Protein AF-A0A2M7DTD2-F1 (afdb_monomer_lite)

Structure (mmCIF, N/CA/C/O backbone):
data_AF-A0A2M7DTD2-F1
#
_entry.id   AF-A0A2M7DTD2-F1
#
loop_
_atom_site.group_PDB
_atom_site.id
_atom_site.type_symbol
_atom_site.label_atom_id
_atom_site.label_alt_id
_atom_site.label_comp_id
_atom_site.label_asym_id
_atom_site.label_entity_id
_atom_site.label_seq_id
_atom_site.pdbx_PDB_ins_code
_atom_site.Cartn_x
_atom_site.Cartn_y
_atom_site.Cartn_z
_atom_site.occupancy
_atom_site.B_iso_or_equiv
_atom_site.auth_seq_id
_atom_site.auth_comp_id
_atom_site.auth_asym_id
_atom_site.auth_atom_id
_atom_site.pdbx_PDB_model_num
ATOM 1 N N . MET A 1 1 ? -2.330 -11.852 -4.497 1.00 64.62 1 MET A N 1
ATOM 2 C CA . MET A 1 1 ? -2.317 -12.239 -3.067 1.00 64.62 1 MET A CA 1
ATOM 3 C C . MET A 1 1 ? -1.844 -11.031 -2.268 1.00 64.62 1 MET A C 1
ATOM 5 O O . MET A 1 1 ? -0.895 -10.398 -2.709 1.00 64.62 1 MET A O 1
ATOM 9 N N . PHE A 1 2 ? -2.504 -10.678 -1.160 1.00 90.44 2 PHE A N 1
ATOM 10 C CA . PHE A 1 2 ? -2.184 -9.483 -0.362 1.00 90.44 2 PHE A CA 1
ATOM 11 C C . PHE A 1 2 ? -1.412 -9.842 0.912 1.00 90.44 2 PHE A C 1
ATOM 13 O O . PHE A 1 2 ? -1.916 -9.774 2.029 1.00 90.44 2 PHE A O 1
ATOM 20 N N . GLN A 1 3 ? -0.159 -10.248 0.731 1.00 93.56 3 GLN A N 1
ATOM 21 C CA . GLN A 1 3 ? 0.717 -10.748 1.789 1.00 93.56 3 GLN A CA 1
ATOM 22 C C . GLN A 1 3 ? 1.024 -9.712 2.876 1.00 93.56 3 GLN A C 1
ATOM 24 O O . GLN A 1 3 ? 1.268 -10.083 4.020 1.00 93.56 3 GLN A O 1
ATOM 29 N N . ARG A 1 4 ? 0.984 -8.410 2.556 1.00 94.69 4 ARG A N 1
ATOM 30 C CA . ARG A 1 4 ? 1.264 -7.373 3.561 1.00 94.69 4 ARG A CA 1
ATOM 31 C C . ARG A 1 4 ? 0.236 -7.363 4.694 1.00 94.69 4 ARG A C 1
ATOM 33 O O . ARG A 1 4 ? 0.595 -7.022 5.811 1.00 94.69 4 ARG A O 1
ATOM 40 N N . ARG A 1 5 ? -0.997 -7.826 4.459 1.00 96.25 5 ARG A N 1
ATOM 41 C CA . ARG A 1 5 ? -2.031 -7.922 5.503 1.00 96.25 5 ARG A CA 1
ATOM 42 C C . ARG A 1 5 ? -1.667 -8.876 6.647 1.00 96.25 5 ARG A C 1
ATOM 44 O O . ARG A 1 5 ? -2.184 -8.721 7.744 1.00 96.25 5 ARG A O 1
ATOM 51 N N . VAL A 1 6 ? -0.791 -9.857 6.403 1.00 95.50 6 VAL A N 1
ATOM 52 C CA . VAL A 1 6 ? -0.380 -10.851 7.416 1.00 95.50 6 VAL A CA 1
ATOM 53 C C . VAL A 1 6 ? 1.009 -10.593 8.000 1.00 95.50 6 VAL A C 1
ATOM 55 O O . VAL A 1 6 ? 1.436 -11.306 8.903 1.00 95.50 6 VAL A O 1
ATOM 58 N N . THR A 1 7 ? 1.732 -9.586 7.507 1.00 96.69 7 THR A N 1
ATOM 59 C CA . THR A 1 7 ? 3.011 -9.182 8.108 1.00 96.69 7 THR A CA 1
ATOM 60 C C . THR A 1 7 ? 2.774 -8.352 9.367 1.00 96.69 7 THR A C 1
ATOM 62 O O . THR A 1 7 ? 1.924 -7.462 9.360 1.00 96.69 7 THR A O 1
ATOM 65 N N . GLU A 1 8 ? 3.537 -8.644 10.426 1.00 97.12 8 GLU A N 1
ATOM 66 C CA . GLU A 1 8 ? 3.277 -8.190 11.803 1.00 97.12 8 GLU A CA 1
ATOM 67 C C . GLU A 1 8 ? 2.927 -6.696 11.925 1.00 97.12 8 GLU A C 1
ATOM 69 O O . GLU A 1 8 ? 1.851 -6.420 12.452 1.00 97.12 8 GLU A O 1
ATOM 74 N N . PRO A 1 9 ? 3.681 -5.736 11.348 1.00 96.19 9 PRO A N 1
ATOM 75 C CA . PRO A 1 9 ? 3.379 -4.320 11.562 1.00 96.19 9 PRO A CA 1
ATOM 76 C C . PRO A 1 9 ? 1.992 -3.920 11.049 1.00 96.19 9 PRO A C 1
ATOM 78 O O . PRO A 1 9 ? 1.286 -3.123 11.663 1.00 96.19 9 PRO A O 1
ATOM 81 N N . PHE A 1 10 ? 1.576 -4.492 9.919 1.00 97.25 10 PHE A N 1
ATOM 82 C CA . PHE A 1 10 ? 0.300 -4.169 9.291 1.00 97.25 10 PHE A CA 1
ATOM 83 C C . PHE A 1 10 ? -0.867 -4.910 9.957 1.00 97.25 10 PHE A C 1
ATOM 85 O O . PHE A 1 10 ? -1.938 -4.340 10.168 1.00 97.25 10 PHE A O 1
ATOM 92 N N . ALA A 1 11 ? -0.650 -6.165 10.353 1.00 97.56 11 ALA A N 1
ATOM 93 C CA . ALA A 1 11 ? -1.631 -6.928 11.118 1.00 97.56 11 ALA A CA 1
ATOM 94 C C . ALA A 1 11 ? -1.908 -6.278 12.487 1.00 97.56 11 ALA A C 1
ATOM 96 O O . ALA A 1 11 ? -3.061 -6.203 12.914 1.00 97.56 11 ALA A O 1
ATOM 97 N N . THR A 1 12 ? -0.871 -5.748 13.142 1.00 97.94 12 THR A N 1
ATOM 98 C CA . THR A 1 12 ? -0.989 -5.032 14.417 1.00 97.94 12 THR A CA 1
ATOM 99 C C . THR A 1 12 ? -1.829 -3.763 14.272 1.00 97.94 12 THR A C 1
ATOM 101 O O . THR A 1 12 ? -2.766 -3.573 15.045 1.00 97.94 12 THR A O 1
ATOM 104 N N . VAL A 1 13 ? -1.590 -2.940 13.241 1.00 96.75 13 VAL A N 1
ATOM 105 C CA . VAL A 1 13 ? -2.435 -1.760 12.961 1.00 96.75 13 VAL A CA 1
ATOM 106 C C . VAL A 1 13 ? -3.891 -2.163 12.735 1.00 96.75 13 VAL A C 1
ATOM 108 O O . VAL A 1 13 ? -4.787 -1.555 13.320 1.00 96.75 13 VAL A O 1
ATOM 111 N N . LYS A 1 14 ? -4.145 -3.213 11.942 1.00 97.19 14 LYS A N 1
ATOM 112 C CA . LYS A 1 14 ? -5.515 -3.692 11.722 1.00 97.19 14 LYS A CA 1
ATOM 113 C C . LYS A 1 14 ? -6.199 -4.104 13.023 1.00 97.19 14 LYS A C 1
ATOM 115 O O . LYS A 1 14 ? -7.351 -3.748 13.229 1.00 97.19 14 LYS A O 1
ATOM 120 N N . LYS A 1 15 ? -5.498 -4.816 13.906 1.00 97.94 15 LYS A N 1
ATOM 121 C CA . LYS A 1 15 ? -6.050 -5.240 15.196 1.00 97.94 15 LYS A CA 1
ATOM 122 C C . LYS A 1 15 ? -6.457 -4.043 16.060 1.00 97.94 15 LYS A C 1
ATOM 124 O O . LYS A 1 15 ? -7.551 -4.052 16.612 1.00 97.94 15 LYS A O 1
ATOM 129 N N . LEU A 1 16 ? -5.615 -3.011 16.137 1.00 97.81 16 LEU A N 1
ATOM 130 C CA . LEU A 1 16 ? -5.929 -1.780 16.876 1.00 97.81 16 LEU A CA 1
ATOM 131 C C . LEU A 1 16 ? -7.157 -1.063 16.292 1.00 97.81 16 LEU A C 1
ATOM 133 O O . LEU A 1 16 ? -7.995 -0.558 17.038 1.00 97.81 16 LEU A O 1
ATOM 137 N N . LEU A 1 17 ? -7.283 -1.042 14.961 1.00 96.62 17 LEU A N 1
ATOM 138 C CA . LEU A 1 17 ? -8.457 -0.505 14.269 1.00 96.62 17 LEU A CA 1
ATOM 139 C C . LEU A 1 17 ? -9.726 -1.293 14.593 1.00 96.62 17 LEU A C 1
ATOM 141 O O . LEU A 1 17 ? -10.736 -0.701 14.965 1.00 96.62 17 LEU A O 1
ATOM 145 N N . ASP A 1 18 ? -9.666 -2.619 14.481 1.00 95.81 18 ASP A N 1
ATOM 146 C CA . ASP A 1 18 ? -10.813 -3.503 14.701 1.00 95.81 18 ASP A CA 1
ATOM 147 C C . ASP A 1 18 ? -11.275 -3.494 16.166 1.00 95.81 18 ASP A C 1
ATOM 149 O O . ASP A 1 18 ? -12.467 -3.616 16.441 1.00 95.81 18 ASP A O 1
ATOM 153 N N . ASN A 1 19 ? -10.350 -3.271 17.102 1.00 97.94 19 ASN A N 1
ATOM 154 C CA . ASN A 1 19 ? -10.647 -3.086 18.522 1.00 97.94 19 ASN A CA 1
ATOM 155 C C . ASN A 1 19 ? -11.174 -1.678 18.866 1.00 97.94 19 ASN A C 1
ATOM 157 O O . ASN A 1 19 ? -11.531 -1.425 20.016 1.00 97.94 19 ASN A O 1
ATOM 161 N N . GLY A 1 20 ? -11.208 -0.745 17.907 1.00 96.88 20 GLY A N 1
ATOM 162 C CA . GLY A 1 20 ? -11.652 0.636 18.121 1.00 96.88 20 GLY A CA 1
ATOM 163 C C . GLY A 1 20 ? -10.656 1.522 18.878 1.00 96.88 20 GLY A C 1
ATOM 164 O O . GLY A 1 20 ? -11.001 2.638 19.263 1.00 96.88 20 GLY A O 1
ATOM 165 N N . GLU A 1 21 ? -9.416 1.068 19.071 1.00 98.00 21 GLU A N 1
ATOM 166 C CA . GLU A 1 21 ? -8.402 1.749 19.891 1.00 98.00 21 GLU A CA 1
ATOM 167 C C . GLU A 1 21 ? -7.894 3.050 19.249 1.00 98.00 21 GLU A C 1
ATOM 169 O O . GLU A 1 21 ? -7.436 3.953 19.945 1.00 98.00 21 GLU A O 1
ATOM 174 N N . LEU A 1 22 ? -8.013 3.175 17.923 1.00 94.50 22 LEU A N 1
ATOM 175 C CA . LEU A 1 22 ? -7.640 4.383 17.173 1.00 94.50 22 LEU A CA 1
ATOM 176 C C . LEU A 1 22 ? -8.818 5.349 16.949 1.00 94.50 22 LEU A C 1
ATOM 178 O O . LEU A 1 22 ? -8.645 6.406 16.342 1.00 94.50 22 LEU A O 1
ATOM 182 N N . GLY A 1 23 ? -10.013 5.009 17.442 1.00 94.62 23 GLY A N 1
ATOM 183 C CA . GLY A 1 23 ? -11.218 5.817 17.278 1.00 94.62 23 GLY A CA 1
ATOM 184 C C . GLY A 1 23 ? -11.702 5.917 15.827 1.00 94.62 23 GLY A C 1
ATOM 185 O O . GLY A 1 23 ? -11.500 5.023 15.006 1.00 94.62 23 GLY A O 1
ATOM 186 N N . LYS A 1 24 ? -12.398 7.015 15.511 1.00 93.81 24 LYS A N 1
ATOM 187 C CA . LYS A 1 24 ? -12.947 7.251 14.171 1.00 93.81 24 LYS A CA 1
ATOM 188 C C . LYS A 1 24 ? -11.860 7.772 13.232 1.00 93.81 24 LYS A C 1
ATOM 190 O O . LYS A 1 24 ? -11.355 8.876 13.421 1.00 93.81 24 LYS A O 1
ATOM 195 N N . LEU A 1 25 ? -11.584 7.021 12.171 1.00 93.50 25 LEU A N 1
ATOM 196 C CA . LEU A 1 25 ? -10.720 7.476 11.085 1.00 93.50 25 LEU A CA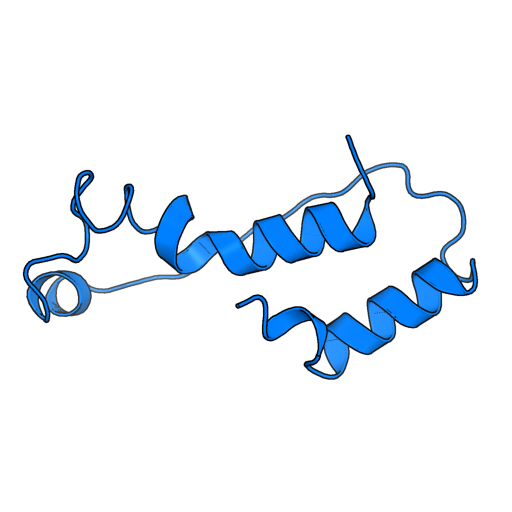 1
ATOM 197 C C . LEU A 1 25 ? -11.375 8.627 10.315 1.00 93.50 25 LEU A C 1
ATOM 199 O O . LEU A 1 25 ? -12.564 8.584 9.997 1.00 93.50 25 LEU A O 1
ATOM 203 N N . ILE A 1 26 ? -10.581 9.654 10.018 1.00 94.44 26 ILE A N 1
ATOM 204 C CA . ILE A 1 26 ? -11.023 10.866 9.309 1.00 94.44 26 ILE A CA 1
ATOM 205 C C . ILE A 1 26 ? -10.311 11.068 7.970 1.00 94.44 26 ILE A C 1
ATOM 207 O O . ILE A 1 26 ? -10.867 11.697 7.076 1.00 94.44 26 ILE A O 1
ATOM 211 N N . LEU A 1 27 ? -9.095 10.539 7.826 1.00 94.62 27 LEU A N 1
ATOM 212 C CA . LEU A 1 27 ? -8.261 10.673 6.638 1.00 94.62 27 LEU A CA 1
ATOM 213 C C . LEU A 1 27 ? -7.311 9.479 6.559 1.00 94.62 27 LEU A C 1
ATOM 215 O O . LEU A 1 27 ? -6.735 9.082 7.571 1.00 94.62 27 LEU A O 1
ATOM 219 N N . GLY A 1 28 ? -7.133 8.946 5.354 1.00 93.88 28 GLY A N 1
ATOM 220 C CA . GLY A 1 28 ? -6.087 7.986 5.034 1.00 93.88 28 GLY A CA 1
ATOM 221 C C . GLY A 1 28 ? -5.227 8.552 3.915 1.00 93.88 28 GLY A C 1
ATOM 222 O O . GLY A 1 28 ? -5.755 8.909 2.865 1.00 93.88 28 GLY A O 1
ATOM 223 N N . ASP A 1 29 ? -3.922 8.637 4.147 1.00 95.19 29 ASP A N 1
ATOM 224 C CA . ASP A 1 29 ? -2.942 9.067 3.153 1.00 95.19 29 ASP A CA 1
ATOM 225 C C . ASP A 1 29 ? -1.876 7.987 2.972 1.00 95.19 29 ASP A C 1
ATOM 227 O O . ASP A 1 29 ? 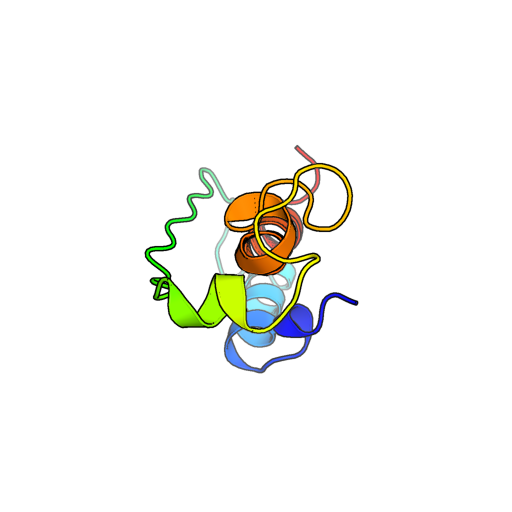-1.523 7.265 3.910 1.00 95.19 29 ASP A O 1
ATOM 231 N N . LEU A 1 30 ? -1.375 7.865 1.747 1.00 93.50 30 LEU A N 1
ATOM 232 C CA . LEU A 1 30 ? -0.346 6.904 1.394 1.00 93.50 30 LEU A CA 1
ATOM 233 C C . LEU A 1 30 ? 0.703 7.572 0.520 1.00 93.50 30 LEU A C 1
ATOM 235 O O . LEU A 1 30 ? 0.417 8.040 -0.580 1.00 93.50 30 LEU A O 1
ATOM 239 N N . TYR A 1 31 ? 1.955 7.470 0.956 1.00 94.81 31 TYR A N 1
ATOM 240 C CA . TYR A 1 31 ? 3.084 7.989 0.208 1.00 94.81 31 TYR A CA 1
ATOM 241 C C . TYR A 1 31 ? 4.193 6.948 0.058 1.00 94.81 31 TYR A C 1
ATOM 243 O O . TYR A 1 31 ? 4.714 6.415 1.038 1.00 94.81 31 TYR A O 1
ATOM 251 N N . MET A 1 32 ? 4.573 6.659 -1.187 1.00 92.50 32 MET A N 1
ATOM 252 C CA . MET A 1 32 ? 5.647 5.724 -1.522 1.00 92.50 32 MET A CA 1
ATOM 253 C C . MET A 1 32 ? 6.628 6.348 -2.505 1.00 92.50 32 MET A C 1
ATOM 255 O O . MET A 1 32 ? 6.248 6.820 -3.570 1.00 92.50 32 MET A O 1
ATOM 259 N N . LYS A 1 33 ? 7.914 6.261 -2.163 1.00 92.38 33 LYS A N 1
ATOM 260 C CA . LYS A 1 33 ? 9.045 6.730 -2.975 1.00 92.38 33 LYS A CA 1
ATOM 261 C C . LYS A 1 33 ? 9.953 5.571 -3.376 1.00 92.38 33 LYS A C 1
ATOM 263 O O . LYS A 1 33 ? 11.165 5.619 -3.184 1.00 92.38 33 LYS A O 1
ATOM 268 N N . TYR A 1 34 ? 9.366 4.474 -3.842 1.00 91.56 34 TYR A N 1
ATOM 269 C CA . TYR A 1 34 ? 10.172 3.349 -4.301 1.00 91.56 34 TYR A CA 1
ATOM 270 C C . TYR A 1 34 ? 10.888 3.722 -5.592 1.00 91.56 34 TYR A C 1
ATOM 272 O O . TYR A 1 34 ? 10.264 4.115 -6.571 1.00 91.56 34 TYR A O 1
ATOM 280 N N . TYR A 1 35 ? 12.208 3.579 -5.571 1.00 93.75 35 TYR A N 1
ATOM 281 C CA . TYR A 1 35 ? 13.047 3.717 -6.747 1.00 93.75 35 TYR A CA 1
ATOM 282 C C . TYR A 1 35 ? 13.303 2.346 -7.376 1.00 93.75 35 TYR A C 1
ATOM 284 O O . TYR A 1 35 ? 13.467 1.335 -6.678 1.00 93.75 35 TYR A O 1
ATOM 292 N N . ARG A 1 36 ? 13.354 2.328 -8.704 1.00 93.94 36 ARG A N 1
ATOM 293 C CA . ARG A 1 36 ? 13.805 1.208 -9.527 1.00 93.94 36 ARG A CA 1
ATOM 294 C C . ARG A 1 36 ? 14.725 1.776 -10.599 1.00 93.94 36 ARG A C 1
ATOM 296 O O . ARG A 1 36 ? 14.400 2.806 -11.185 1.00 93.94 36 ARG A O 1
ATOM 303 N N . SER A 1 37 ? 15.871 1.136 -10.803 1.00 96.25 37 SER A N 1
ATOM 304 C CA . SER A 1 37 ? 16.825 1.543 -11.835 1.00 96.25 37 SER A CA 1
ATOM 305 C C . SER A 1 37 ? 16.351 1.114 -13.224 1.00 96.25 37 SER A C 1
ATOM 307 O O . SER A 1 37 ? 15.398 0.345 -13.339 1.00 96.25 37 SER A O 1
ATOM 309 N N 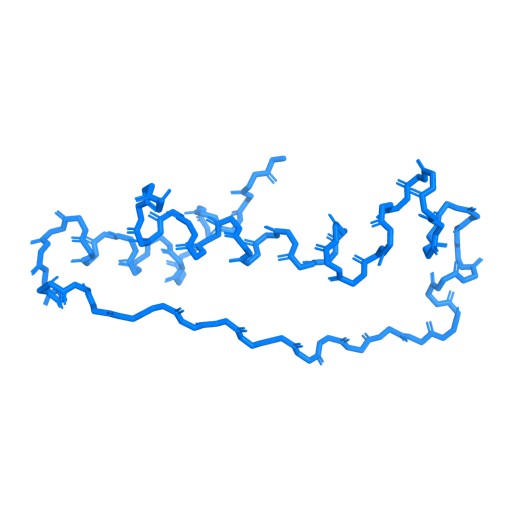. GLN A 1 38 ? 17.022 1.570 -14.283 1.00 95.50 38 GLN A N 1
ATOM 310 C CA . GLN A 1 38 ? 16.684 1.146 -15.643 1.00 95.50 38 GLN A CA 1
ATOM 311 C C . GLN A 1 38 ? 16.888 -0.367 -15.830 1.00 95.50 38 GLN A C 1
ATOM 313 O O . GLN A 1 38 ? 16.027 -1.043 -16.385 1.00 95.50 38 GLN A O 1
ATOM 318 N N . GLU A 1 39 ? 17.954 -0.925 -15.252 1.00 97.62 39 GLU A N 1
ATOM 319 C CA . GLU A 1 39 ? 18.267 -2.356 -15.329 1.00 97.62 39 GLU A CA 1
ATOM 320 C C . GLU A 1 39 ? 17.149 -3.227 -14.741 1.00 97.62 39 GLU A C 1
ATOM 322 O O . GLU A 1 39 ? 16.932 -4.352 -15.188 1.00 97.62 39 GLU A O 1
ATOM 327 N N . TYR A 1 40 ? 16.403 -2.716 -13.753 1.00 95.44 40 TYR A N 1
ATOM 328 C CA . TYR A 1 40 ? 15.224 -3.404 -13.232 1.00 95.44 40 TYR A CA 1
ATOM 329 C C . TYR A 1 40 ? 14.168 -3.608 -14.318 1.00 95.44 40 TYR A C 1
ATOM 331 O O . TYR A 1 40 ? 13.638 -4.712 -14.438 1.00 95.44 40 TYR A O 1
ATOM 339 N N . TYR A 1 41 ? 13.871 -2.577 -15.109 1.00 94.25 41 TYR A N 1
ATOM 340 C CA . TYR A 1 41 ? 12.889 -2.660 -16.191 1.00 94.25 41 TYR A CA 1
ATOM 341 C C . TYR A 1 41 ? 13.406 -3.529 -17.337 1.00 94.25 41 TYR A C 1
ATOM 343 O O . TYR A 1 41 ? 12.669 -4.365 -17.855 1.00 94.25 41 TYR A O 1
ATOM 351 N N . ASP A 1 42 ? 14.698 -3.425 -17.641 1.00 95.88 42 ASP A N 1
ATOM 352 C CA . ASP A 1 42 ? 15.333 -4.205 -18.704 1.00 95.88 42 ASP A CA 1
ATOM 353 C C . ASP A 1 42 ? 15.462 -5.699 -18.341 1.00 95.88 42 ASP A C 1
ATOM 355 O O . ASP A 1 42 ? 15.554 -6.552 -19.223 1.00 95.88 42 ASP A O 1
ATOM 359 N N . SER A 1 43 ? 15.407 -6.046 -17.046 1.00 95.19 43 SER A N 1
ATOM 360 C CA . SER A 1 43 ? 15.520 -7.431 -16.558 1.00 95.19 43 SER A CA 1
ATOM 361 C C . SER A 1 43 ? 14.372 -8.357 -16.979 1.00 95.19 43 SER A C 1
ATOM 363 O O . SER A 1 43 ? 14.475 -9.576 -16.826 1.00 95.19 43 SER A O 1
ATOM 365 N N . GLY A 1 44 ? 13.262 -7.817 -17.487 1.00 92.19 44 GLY A N 1
ATOM 366 C CA . GLY A 1 44 ? 12.154 -8.630 -17.970 1.00 92.19 44 GLY A CA 1
ATOM 367 C C . GLY A 1 44 ? 11.249 -7.854 -18.909 1.00 92.19 44 GLY A C 1
ATOM 368 O O . GLY A 1 44 ? 10.664 -6.857 -18.508 1.00 92.19 44 GLY A O 1
ATOM 369 N N . GLY A 1 45 ? 11.045 -8.368 -20.126 1.00 92.81 45 GLY A N 1
ATOM 370 C CA . GLY A 1 45 ? 10.313 -7.675 -21.200 1.00 92.81 45 GLY A CA 1
ATOM 371 C C . GLY A 1 45 ? 8.833 -7.359 -20.932 1.00 92.81 45 GLY A C 1
ATOM 372 O O . GLY A 1 45 ? 8.166 -6.792 -21.790 1.00 92.81 45 GLY A O 1
ATOM 373 N N . TRP A 1 46 ? 8.303 -7.732 -19.766 1.00 93.88 46 TRP A N 1
ATOM 374 C CA . TRP A 1 46 ? 6.964 -7.359 -19.319 1.00 93.88 46 TRP A CA 1
ATOM 375 C C . TRP A 1 46 ? 6.957 -6.117 -18.421 1.00 93.88 46 TRP A C 1
ATOM 377 O O . TRP A 1 46 ? 5.929 -5.443 -18.368 1.00 93.88 46 TRP A O 1
ATOM 387 N N . ARG A 1 47 ? 8.067 -5.804 -17.741 1.00 94.12 47 ARG A N 1
ATOM 388 C CA . ARG A 1 47 ? 8.165 -4.711 -16.766 1.00 94.12 47 ARG A CA 1
ATOM 389 C C . ARG A 1 47 ? 8.063 -3.349 -17.451 1.00 94.12 47 ARG A C 1
ATOM 391 O O . ARG A 1 47 ? 8.546 -3.166 -18.562 1.00 94.12 47 ARG A O 1
ATOM 398 N N . GLY A 1 48 ? 7.408 -2.394 -16.804 1.00 92.38 48 GLY A N 1
ATOM 399 C CA . GLY A 1 48 ? 7.140 -1.057 -17.331 1.00 92.38 48 GLY A CA 1
ATOM 400 C C . GLY A 1 48 ? 6.101 -1.004 -18.458 1.00 92.38 48 GLY A C 1
ATOM 401 O O . GLY A 1 48 ? 5.799 0.079 -18.954 1.00 92.38 48 GLY A O 1
ATOM 402 N N . THR A 1 49 ? 5.524 -2.135 -18.882 1.00 93.50 49 THR A N 1
ATOM 403 C CA . THR A 1 49 ? 4.560 -2.153 -19.993 1.00 93.50 49 THR A CA 1
ATOM 404 C C . THR A 1 49 ? 3.122 -1.989 -19.506 1.00 93.50 49 THR A C 1
ATOM 406 O O . THR A 1 49 ? 2.714 -2.567 -18.503 1.00 93.50 49 THR A O 1
ATOM 409 N N . TRP A 1 50 ? 2.288 -1.278 -20.264 1.00 92.19 50 TRP A N 1
ATOM 410 C CA . TRP A 1 50 ? 0.855 -1.183 -19.954 1.00 92.19 50 TRP A CA 1
ATOM 411 C C . TRP A 1 50 ? 0.146 -2.535 -20.008 1.00 92.19 50 TRP A C 1
ATOM 413 O O . TRP A 1 50 ? -0.670 -2.847 -19.147 1.00 92.19 50 TRP A O 1
ATOM 423 N N . LYS A 1 51 ? 0.469 -3.344 -21.021 1.00 93.94 51 LYS A N 1
ATOM 424 C CA . LYS A 1 51 ? -0.231 -4.601 -21.295 1.00 93.94 51 LYS A CA 1
ATOM 425 C C . LYS A 1 51 ? -0.001 -5.660 -20.218 1.00 93.94 51 LYS A C 1
ATOM 427 O O . LYS A 1 51 ? -0.924 -6.413 -19.927 1.00 93.94 51 LYS A O 1
ATOM 432 N N . PHE A 1 52 ? 1.214 -5.748 -19.677 1.00 91.94 52 PHE A N 1
ATOM 433 C CA . PHE A 1 52 ? 1.582 -6.821 -18.752 1.00 91.94 52 PHE A CA 1
ATOM 434 C C . PHE A 1 52 ? 1.855 -6.326 -17.331 1.00 91.94 52 PHE A C 1
ATOM 436 O O . PHE A 1 52 ? 1.560 -7.050 -16.388 1.00 91.94 52 PHE A O 1
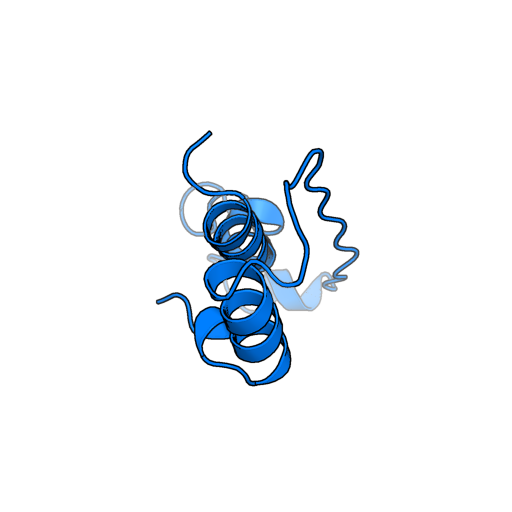ATOM 443 N N . ASP A 1 53 ? 2.373 -5.107 -17.174 1.00 91.75 53 ASP A N 1
ATOM 444 C CA . ASP A 1 53 ? 2.703 -4.521 -15.868 1.00 91.75 53 ASP A CA 1
ATOM 445 C C . ASP A 1 53 ? 1.642 -3.540 -15.349 1.00 91.75 53 ASP A C 1
ATOM 447 O O . ASP A 1 53 ? 1.709 -3.069 -14.216 1.00 91.75 53 ASP A O 1
ATOM 451 N N . GLY A 1 54 ? 0.686 -3.151 -16.201 1.00 91.12 54 GLY A N 1
ATOM 452 C CA . GLY A 1 54 ? -0.355 -2.180 -15.859 1.00 91.12 54 GLY A CA 1
ATOM 453 C C . GLY A 1 54 ? 0.165 -0.764 -15.575 1.00 91.12 54 GLY A C 1
ATOM 454 O O . GLY A 1 54 ? -0.552 0.029 -14.973 1.00 91.12 54 GLY A O 1
ATOM 455 N N . GLY A 1 55 ? 1.397 -0.436 -15.980 1.00 85.00 55 GLY A N 1
ATOM 456 C CA . GLY A 1 55 ? 2.030 0.857 -15.679 1.00 85.00 55 GLY A CA 1
ATOM 457 C C . GLY A 1 55 ? 2.939 0.862 -14.438 1.00 85.00 55 GLY A C 1
ATOM 458 O O . GLY A 1 55 ? 3.226 1.933 -13.910 1.00 85.00 55 GLY A O 1
ATOM 459 N N . ASP A 1 56 ? 3.389 -0.316 -13.985 1.00 88.12 56 ASP A N 1
ATOM 460 C CA . ASP A 1 56 ? 4.412 -0.571 -12.951 1.00 88.12 56 ASP A CA 1
ATOM 461 C C . ASP A 1 56 ? 4.183 0.098 -11.585 1.00 88.12 56 ASP A C 1
ATOM 463 O O . ASP A 1 56 ? 3.658 -0.536 -10.666 1.00 88.12 56 ASP A O 1
ATOM 467 N N . ALA A 1 57 ? 4.583 1.364 -11.423 1.00 90.56 57 ALA A N 1
ATOM 468 C 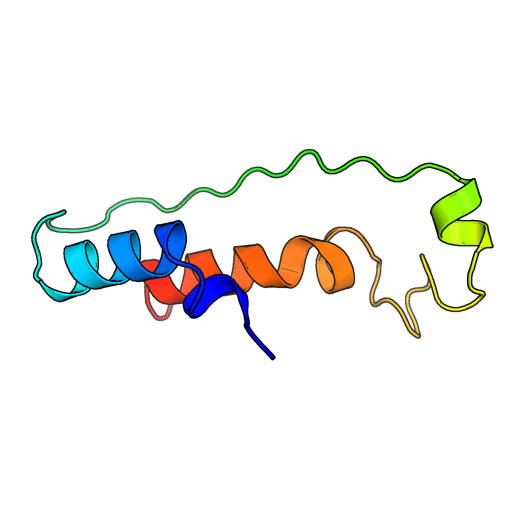CA . ALA A 1 57 ? 4.717 2.025 -10.125 1.00 90.56 57 ALA A CA 1
ATOM 469 C C . ALA A 1 57 ? 3.458 1.891 -9.256 1.00 90.56 57 ALA A C 1
ATOM 471 O O . ALA A 1 57 ? 3.551 1.633 -8.054 1.00 90.56 57 ALA A O 1
ATOM 472 N N . LEU A 1 58 ? 2.277 2.010 -9.869 1.00 90.12 58 LEU A N 1
ATOM 473 C CA . LEU A 1 58 ? 1.007 1.824 -9.176 1.00 90.12 58 LEU A CA 1
ATOM 474 C C . LEU A 1 58 ? 0.551 0.360 -9.179 1.00 90.12 58 LEU A C 1
ATOM 476 O O . LEU A 1 58 ? 0.308 -0.203 -8.115 1.00 90.12 58 LEU A O 1
ATOM 480 N N . MET A 1 59 ? 0.434 -0.256 -10.357 1.00 92.94 59 MET A N 1
ATOM 481 C CA . MET A 1 59 ? -0.237 -1.553 -10.512 1.00 92.94 59 MET A CA 1
ATOM 482 C C . MET A 1 59 ? 0.591 -2.750 -10.039 1.00 92.94 59 MET A C 1
ATOM 484 O O . MET A 1 59 ? 0.019 -3.725 -9.557 1.00 92.94 59 MET A O 1
ATOM 488 N N . ASN A 1 60 ? 1.916 -2.675 -10.131 1.00 90.44 60 ASN A N 1
ATOM 489 C CA . ASN A 1 60 ? 2.822 -3.747 -9.728 1.00 90.44 60 ASN A CA 1
ATOM 490 C C . ASN A 1 60 ? 3.412 -3.488 -8.342 1.00 90.44 60 ASN A C 1
ATOM 492 O O . ASN A 1 60 ? 3.313 -4.322 -7.444 1.00 90.44 60 ASN A O 1
ATOM 496 N N . GLN A 1 61 ? 3.982 -2.299 -8.127 1.00 90.38 61 GLN A N 1
ATOM 497 C CA . GLN A 1 61 ? 4.645 -1.982 -6.858 1.00 90.38 61 GLN A CA 1
ATOM 498 C C . GLN A 1 61 ? 3.650 -1.475 -5.811 1.00 90.38 61 GLN A C 1
ATOM 500 O O . GLN A 1 61 ? 3.640 -1.931 -4.663 1.00 90.38 61 GLN A O 1
ATOM 505 N N . GLY A 1 62 ? 2.831 -0.495 -6.201 1.00 93.38 62 GLY A N 1
ATOM 506 C CA . GLY A 1 62 ? 2.003 0.272 -5.280 1.00 93.38 62 GLY A CA 1
ATOM 507 C C . GLY A 1 62 ? 0.742 -0.445 -4.804 1.00 93.38 62 GLY A C 1
ATOM 508 O O . GLY A 1 62 ? 0.222 -0.123 -3.733 1.00 93.38 62 GLY A O 1
ATOM 509 N N . ILE A 1 63 ? 0.285 -1.454 -5.546 1.00 94.06 63 ILE A N 1
ATOM 510 C CA . ILE A 1 63 ? -0.986 -2.145 -5.313 1.00 94.06 63 ILE A CA 1
ATOM 511 C C . ILE A 1 63 ? -1.113 -2.705 -3.897 1.00 94.06 63 ILE A C 1
ATOM 513 O O . ILE A 1 63 ? -2.181 -2.645 -3.298 1.00 94.06 63 ILE A O 1
ATOM 517 N N . HIS A 1 64 ? -0.014 -3.180 -3.310 1.00 94.38 64 HIS A N 1
ATOM 518 C CA . HIS A 1 64 ? -0.016 -3.717 -1.952 1.00 94.38 64 HIS A CA 1
ATOM 519 C C . HIS A 1 64 ? -0.297 -2.664 -0.881 1.00 94.38 64 HIS A C 1
ATOM 521 O O . HIS A 1 64 ? -0.810 -2.997 0.180 1.00 94.38 64 HIS A O 1
ATOM 527 N N . MET A 1 65 ? 0.066 -1.408 -1.124 1.00 94.38 65 MET A N 1
ATOM 528 C CA . MET A 1 65 ? -0.213 -0.335 -0.178 1.00 94.38 65 MET A CA 1
ATOM 529 C C . MET A 1 65 ? -1.588 0.285 -0.410 1.00 94.38 65 MET A C 1
ATOM 531 O O . MET A 1 65 ? -2.240 0.655 0.559 1.00 94.38 65 MET A O 1
ATOM 535 N N . ILE A 1 66 ? -2.058 0.338 -1.661 1.00 94.00 66 ILE A N 1
ATOM 536 C CA . ILE A 1 66 ? -3.455 0.684 -1.974 1.00 94.00 66 ILE A CA 1
ATOM 537 C C . ILE A 1 66 ? -4.404 -0.320 -1.314 1.00 94.00 66 ILE A C 1
ATOM 539 O O . ILE A 1 66 ? -5.422 0.058 -0.740 1.00 94.00 66 ILE A O 1
ATOM 543 N N . ASP A 1 67 ? -4.048 -1.603 -1.369 1.00 95.75 67 ASP A N 1
ATOM 544 C CA . ASP A 1 67 ? -4.756 -2.669 -0.673 1.00 95.75 67 ASP A CA 1
ATOM 545 C C . ASP A 1 67 ? -4.833 -2.418 0.840 1.00 95.75 67 ASP A C 1
ATOM 547 O O . ASP A 1 67 ? -5.918 -2.463 1.413 1.00 95.75 67 ASP A O 1
ATOM 551 N N . LEU A 1 68 ? -3.703 -2.103 1.482 1.00 96.12 68 LEU A N 1
ATOM 552 C CA . LEU A 1 68 ? -3.666 -1.806 2.915 1.00 96.12 68 LEU A CA 1
ATOM 553 C C . LEU A 1 68 ? -4.480 -0.562 3.276 1.00 96.12 68 LEU A C 1
ATOM 555 O O . LEU A 1 68 ? -5.204 -0.585 4.266 1.00 96.12 68 LEU A O 1
ATOM 559 N N . LEU A 1 69 ? -4.396 0.500 2.469 1.00 95.62 69 LEU A N 1
ATOM 560 C CA . LEU A 1 69 ? -5.170 1.720 2.686 1.00 95.62 69 LEU A CA 1
ATOM 561 C C . LEU A 1 69 ? -6.673 1.414 2.679 1.00 95.62 69 LEU A C 1
ATOM 563 O O . LEU A 1 69 ? -7.375 1.796 3.610 1.00 95.62 69 LEU A O 1
ATOM 567 N N . GLN A 1 70 ? -7.155 0.653 1.693 1.00 94.94 70 GLN A N 1
ATOM 568 C CA . GLN A 1 70 ? -8.554 0.213 1.646 1.00 94.94 70 GLN A CA 1
ATOM 569 C C . GLN A 1 70 ? -8.909 -0.740 2.796 1.00 94.94 70 GLN A C 1
ATOM 571 O O . GLN A 1 70 ? -9.995 -0.665 3.362 1.00 94.94 70 GLN A O 1
ATOM 576 N N . TRP A 1 71 ? -7.998 -1.636 3.181 1.00 95.81 71 TRP A N 1
ATOM 577 C CA . TRP A 1 71 ? -8.233 -2.581 4.273 1.00 95.81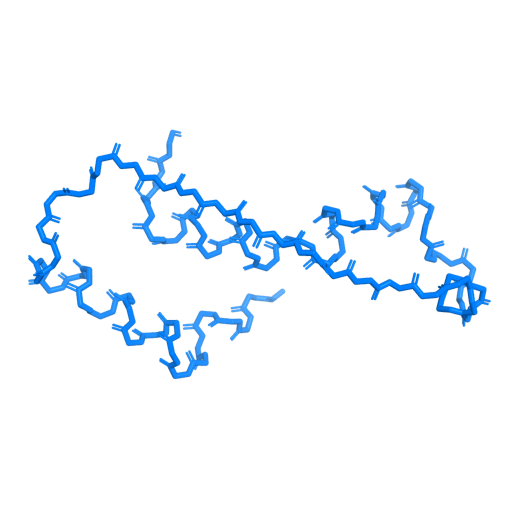 71 TRP A CA 1
ATOM 578 C C . TRP A 1 71 ? -8.369 -1.899 5.643 1.00 95.81 71 TRP A C 1
ATOM 580 O O . TRP A 1 71 ? -9.120 -2.376 6.500 1.00 95.81 71 TRP A O 1
ATOM 590 N N . TYR A 1 72 ? -7.668 -0.782 5.843 1.00 96.19 72 TYR A N 1
ATOM 591 C CA . TYR A 1 72 ? -7.750 0.028 7.057 1.00 96.19 72 TYR A CA 1
ATOM 592 C C . TYR A 1 72 ? -8.925 0.997 7.048 1.00 96.19 72 TYR A C 1
ATOM 594 O O . TYR A 1 72 ? -9.646 1.074 8.038 1.00 96.19 72 TYR A O 1
ATOM 602 N N . MET A 1 73 ? -9.124 1.717 5.944 1.00 95.38 73 MET A N 1
ATOM 603 C CA . MET A 1 73 ? -10.146 2.762 5.851 1.00 95.38 73 MET A CA 1
ATOM 604 C C . MET A 1 73 ? -11.551 2.199 5.596 1.00 95.38 73 MET A C 1
ATOM 606 O O . MET A 1 73 ? -12.534 2.902 5.815 1.00 95.38 73 MET A O 1
ATOM 610 N N . GLY A 1 74 ? -11.653 0.931 5.184 1.00 88.81 74 GLY A N 1
ATOM 611 C CA . GLY A 1 74 ? -12.909 0.308 4.784 1.00 88.81 74 GLY A CA 1
ATOM 612 C C . GLY A 1 74 ? -13.317 0.685 3.353 1.00 88.81 74 GLY A C 1
ATOM 613 O O . GLY A 1 74 ? -12.549 1.331 2.636 1.00 88.81 74 GLY A O 1
ATOM 614 N N . PRO A 1 75 ? -14.505 0.244 2.905 1.00 82.06 75 PRO A N 1
ATOM 615 C CA . PRO A 1 75 ? -15.049 0.662 1.619 1.00 82.06 75 PRO A CA 1
ATOM 616 C C . PRO A 1 75 ? -15.237 2.185 1.593 1.00 82.06 75 PRO A C 1
ATOM 618 O O . PRO A 1 75 ? -15.806 2.756 2.525 1.00 82.06 75 PRO A O 1
ATOM 621 N N . VAL A 1 76 ? -14.749 2.806 0.519 1.00 63.09 76 VAL A N 1
ATOM 622 C CA . VAL A 1 76 ? -14.934 4.226 0.180 1.00 63.09 76 VAL A CA 1
ATOM 623 C C . VAL A 1 76 ? -16.013 4.400 -0.875 1.00 63.09 76 VAL A C 1
ATOM 625 O O . VAL A 1 76 ? -16.135 3.502 -1.741 1.00 63.09 76 VAL A O 1
#

Foldseek 3Di:
DQCVCVPVVLVVLLVCLVVCVVPDDDDFDDDDDDDDDPVNQVVDVQRCDCVRCVRPPCRPVVVNVVVSSCSRNPDD

pLDDT: mean 93.31, std 5.61, range [63.09, 98.0]

Secondary structure (DSSP, 8-state):
--GGGGSHHHHHHHHHHHTTTT---------------HHHHHTSTTTT-HHHHTTTIIIIIIHHHHHHHHHHH---

Radius of gyration: 15.49 Å; chains: 1; bounding box: 33×23×41 Å

Sequence (76 aa):
MFQRRVTEPFATVKKLLDNGELGKLILGDLYMKYYRSQEYYDSGGWRGTWKFDGGDALMNQGIHMIDLLQWYMGPV